Protein AF-A0A1H5Y4E8-F1 (afdb_monomer_lite)

Sequence (96 aa):
MQRGFEMFMEGLRQEMEPKLEELRGLAEEFGPSMRSFIEEMGPAFMDLVDEVQDWSRYEKPEILPNGDIIIRRKPDPQDEPEKEPENGEEVESTDL

Radius of gyration: 25.76 Å; chains: 1; bounding box: 60×62×52 Å

Structure (mmCIF, N/CA/C/O backbone):
data_AF-A0A1H5Y4E8-F1
#
_entry.id   AF-A0A1H5Y4E8-F1
#
loop_
_atom_site.group_PDB
_atom_site.id
_atom_site.type_symbol
_atom_site.label_atom_id
_atom_site.label_alt_id
_atom_site.label_comp_id
_atom_site.label_asym_id
_atom_site.label_entity_id
_atom_site.label_seq_id
_atom_site.pdbx_PDB_ins_code
_atom_site.Cartn_x
_atom_site.Cartn_y
_atom_site.Cartn_z
_atom_site.occupancy
_atom_site.B_iso_or_equiv
_atom_site.auth_seq_id
_atom_site.auth_comp_id
_atom_site.auth_asym_id
_atom_site.auth_atom_id
_atom_site.pdbx_PDB_model_num
ATOM 1 N N . MET A 1 1 ? 23.902 -3.505 -40.762 1.00 66.94 1 MET A N 1
ATOM 2 C CA . MET A 1 1 ? 22.642 -3.577 -39.994 1.00 66.94 1 MET A CA 1
ATOM 3 C C . MET A 1 1 ? 22.877 -3.611 -38.479 1.00 66.94 1 MET A C 1
ATOM 5 O O . MET A 1 1 ? 22.242 -2.812 -37.814 1.00 66.94 1 MET A O 1
ATOM 9 N N . GLN A 1 2 ? 23.809 -4.410 -37.923 1.00 73.50 2 GLN A N 1
ATOM 10 C CA . GLN A 1 2 ? 24.090 -4.444 -36.463 1.00 73.50 2 GLN A CA 1
ATOM 11 C C . GLN A 1 2 ? 24.374 -3.078 -35.805 1.00 73.50 2 GLN A C 1
ATOM 13 O O . GLN A 1 2 ? 23.782 -2.767 -34.779 1.00 73.50 2 GLN A O 1
ATOM 18 N N . ARG A 1 3 ? 25.209 -2.232 -36.423 1.00 79.56 3 ARG A N 1
ATOM 19 C CA . ARG A 1 3 ? 25.614 -0.937 -35.837 1.00 79.56 3 ARG A CA 1
ATOM 20 C C . ARG A 1 3 ? 24.452 0.032 -35.569 1.00 79.56 3 ARG A C 1
ATOM 22 O O . ARG A 1 3 ? 24.533 0.836 -34.654 1.00 79.56 3 ARG A O 1
ATOM 29 N N . GLY A 1 4 ? 23.372 -0.032 -36.352 1.00 82.06 4 GLY A N 1
ATOM 30 C CA . GLY A 1 4 ? 22.193 0.820 -36.134 1.00 82.06 4 GLY A CA 1
ATOM 31 C C . GLY A 1 4 ? 21.383 0.407 -34.903 1.00 82.06 4 GLY A C 1
ATOM 32 O O . GLY A 1 4 ? 20.865 1.258 -34.192 1.00 82.06 4 GLY A O 1
ATOM 33 N N . PHE A 1 5 ? 21.329 -0.897 -34.624 1.00 89.38 5 PHE A N 1
ATOM 34 C CA . PHE A 1 5 ? 20.698 -1.437 -33.422 1.00 89.38 5 PHE A CA 1
ATOM 35 C C . PHE A 1 5 ? 21.529 -1.146 -32.166 1.00 89.38 5 PHE A C 1
ATOM 37 O O . PHE A 1 5 ? 20.967 -0.821 -31.127 1.00 89.38 5 PHE A O 1
ATOM 44 N N . GLU A 1 6 ? 22.860 -1.199 -32.274 1.00 86.69 6 GLU A N 1
ATOM 45 C CA . GLU A 1 6 ? 23.775 -0.834 -31.183 1.00 86.69 6 GLU A CA 1
ATOM 46 C C . GLU A 1 6 ? 23.614 0.638 -30.778 1.00 86.69 6 GLU A C 1
ATOM 48 O O . GLU A 1 6 ? 23.406 0.913 -29.601 1.00 86.69 6 GLU A O 1
ATOM 53 N N . MET A 1 7 ? 23.593 1.565 -31.745 1.00 88.50 7 MET A N 1
ATOM 54 C CA . MET A 1 7 ? 23.376 2.994 -31.469 1.00 88.50 7 MET A CA 1
ATOM 55 C C . MET A 1 7 ? 21.979 3.285 -30.893 1.00 88.50 7 MET A C 1
ATOM 57 O O . MET A 1 7 ? 21.837 4.133 -30.018 1.00 88.50 7 MET A O 1
ATOM 61 N N . PHE A 1 8 ? 20.943 2.565 -31.342 1.00 89.69 8 PHE A N 1
ATOM 62 C CA . PHE A 1 8 ? 19.590 2.678 -30.786 1.00 89.69 8 PHE A CA 1
ATOM 63 C C . PHE A 1 8 ? 19.516 2.190 -29.331 1.00 89.69 8 PHE A C 1
ATOM 65 O O . PHE A 1 8 ? 18.949 2.866 -28.475 1.00 89.69 8 PHE A O 1
ATOM 72 N N . MET A 1 9 ? 20.123 1.037 -29.035 1.00 89.94 9 MET A N 1
ATOM 73 C CA . MET A 1 9 ? 20.189 0.494 -27.675 1.00 89.94 9 MET A CA 1
ATOM 74 C C . MET A 1 9 ? 21.017 1.376 -26.736 1.00 89.94 9 MET A C 1
ATOM 76 O O . MET A 1 9 ? 20.707 1.473 -25.551 1.00 89.94 9 MET A O 1
ATOM 80 N N . GLU A 1 10 ? 22.065 2.016 -27.249 1.00 87.94 10 GLU A N 1
ATOM 81 C CA . GLU A 1 10 ? 22.893 2.951 -26.488 1.00 87.94 10 GLU A CA 1
ATOM 82 C C . GLU A 1 10 ? 22.131 4.236 -26.141 1.00 87.94 10 GLU A C 1
ATOM 84 O O . GLU A 1 10 ? 22.153 4.648 -24.983 1.00 87.94 10 GLU A O 1
ATOM 89 N N . GLY A 1 11 ? 21.375 4.800 -27.091 1.00 87.31 11 GLY A N 1
ATOM 90 C CA . GLY A 1 11 ? 20.483 5.936 -26.831 1.00 87.31 11 GLY A CA 1
ATOM 91 C C . GLY A 1 11 ? 19.391 5.605 -25.808 1.00 87.31 11 GLY A C 1
ATOM 92 O O . GLY A 1 11 ? 19.215 6.335 -24.837 1.00 87.31 11 GLY A O 1
ATOM 93 N N . LEU A 1 12 ? 18.728 4.451 -25.954 1.00 89.81 12 LEU A N 1
ATOM 94 C CA . LEU A 1 12 ? 17.722 3.993 -24.989 1.00 89.81 12 LEU A CA 1
ATOM 95 C C . LEU A 1 12 ? 18.317 3.812 -23.584 1.00 89.81 12 LEU A C 1
ATOM 97 O O . LEU A 1 12 ? 17.685 4.168 -22.593 1.00 89.81 12 LEU A O 1
ATOM 101 N N . ARG A 1 13 ? 19.540 3.276 -23.484 1.00 87.38 13 ARG A N 1
ATOM 102 C CA . ARG A 1 13 ? 20.229 3.115 -22.199 1.00 87.38 13 ARG A CA 1
ATOM 103 C C . ARG A 1 13 ? 20.537 4.462 -21.555 1.00 87.38 13 ARG A C 1
ATOM 105 O O . ARG A 1 13 ? 20.272 4.599 -20.369 1.00 87.38 13 ARG A O 1
ATOM 112 N N . GLN A 1 14 ? 21.058 5.425 -22.312 1.00 87.94 14 GLN A N 1
ATOM 113 C CA . GLN A 1 14 ? 21.367 6.764 -21.797 1.00 87.94 14 GLN A CA 1
ATOM 114 C C . GLN A 1 14 ? 20.115 7.496 -21.300 1.00 87.94 14 GLN A C 1
ATOM 116 O O . GLN A 1 14 ? 20.170 8.191 -20.292 1.00 87.94 14 GLN A O 1
ATOM 121 N N . GLU A 1 15 ? 18.969 7.310 -21.960 1.00 85.81 15 GLU A N 1
ATOM 122 C CA . GLU A 1 15 ? 17.697 7.881 -21.498 1.00 85.81 15 GLU A CA 1
ATOM 123 C C . GLU A 1 15 ? 17.112 7.142 -20.285 1.00 85.81 15 GLU A C 1
ATOM 125 O O . GLU A 1 15 ? 16.463 7.749 -19.431 1.00 85.81 15 GLU A O 1
ATOM 130 N N . MET A 1 16 ? 17.324 5.826 -20.197 1.00 86.62 16 MET A N 1
ATOM 131 C CA . MET A 1 16 ? 16.838 5.007 -19.086 1.00 86.62 16 MET A CA 1
ATOM 132 C C . MET A 1 16 ? 17.693 5.123 -17.824 1.00 86.62 16 MET A C 1
ATOM 134 O O . MET A 1 16 ? 17.143 5.021 -16.735 1.00 86.62 16 MET A O 1
ATOM 138 N N . GLU A 1 17 ? 19.005 5.317 -17.944 1.00 86.81 17 GLU A N 1
ATOM 139 C CA . GLU A 1 17 ? 19.955 5.401 -16.827 1.00 86.81 17 GLU A CA 1
ATOM 140 C C . GLU A 1 17 ? 19.510 6.356 -15.699 1.00 86.81 17 GLU A C 1
ATOM 142 O O . GLU A 1 17 ? 19.385 5.878 -14.568 1.00 86.81 17 GLU A O 1
ATOM 147 N N . PRO A 1 18 ? 19.143 7.629 -15.958 1.00 86.19 18 PRO A N 1
ATOM 148 C CA . PRO A 1 18 ? 18.670 8.524 -14.898 1.00 86.19 18 PRO A CA 1
ATOM 149 C C . PRO A 1 18 ? 17.366 8.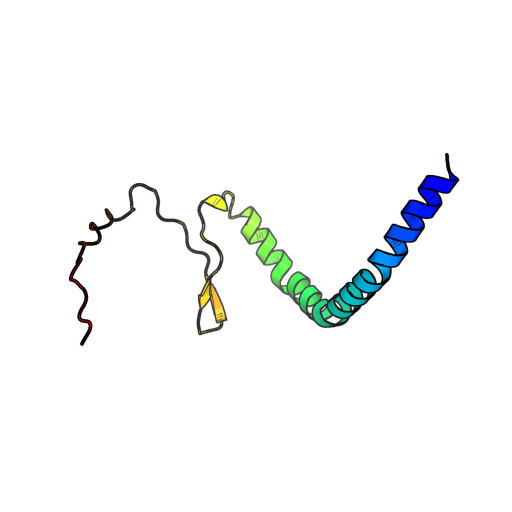035 -14.251 1.00 86.19 18 PRO A C 1
ATOM 151 O O . PRO A 1 18 ? 17.212 8.097 -13.034 1.00 86.19 18 PRO A O 1
ATOM 154 N N . LYS A 1 19 ? 16.442 7.464 -15.036 1.00 88.88 19 LYS A N 1
ATOM 155 C CA . LYS A 1 19 ? 15.187 6.908 -14.502 1.00 88.88 19 LYS A CA 1
ATOM 156 C C . LYS A 1 19 ? 15.417 5.659 -13.657 1.00 88.88 19 LYS A C 1
ATOM 158 O O . LYS A 1 19 ? 14.691 5.424 -12.697 1.00 88.88 19 LYS A O 1
ATOM 163 N N . LEU A 1 20 ? 16.402 4.838 -14.011 1.00 88.12 20 LEU A N 1
ATOM 164 C CA . LEU A 1 20 ? 16.784 3.665 -13.227 1.00 88.12 20 LEU A CA 1
ATOM 165 C C . LEU A 1 20 ? 17.397 4.074 -11.887 1.00 88.12 20 LEU A C 1
ATOM 167 O O . LEU A 1 20 ? 17.154 3.406 -10.885 1.00 88.12 20 LEU A O 1
ATOM 171 N N . GLU A 1 21 ? 18.153 5.169 -11.855 1.00 87.56 21 GLU A N 1
ATOM 172 C CA . GLU A 1 21 ? 18.712 5.720 -10.623 1.00 87.56 21 GLU A CA 1
ATOM 173 C C . GLU A 1 21 ? 17.621 6.306 -9.711 1.00 87.56 21 GLU A C 1
ATOM 175 O O . GLU A 1 21 ? 17.588 5.995 -8.520 1.00 87.56 21 GLU A O 1
ATOM 180 N N . GLU A 1 22 ? 16.651 7.034 -10.272 1.00 85.81 22 GLU A N 1
ATOM 181 C CA . GLU A 1 22 ? 15.455 7.493 -9.546 1.00 85.81 22 GLU A CA 1
ATOM 182 C C . GLU A 1 22 ? 14.635 6.323 -8.979 1.00 85.81 22 GLU A C 1
ATOM 184 O O . GLU A 1 22 ? 14.272 6.316 -7.800 1.00 85.81 22 GLU A O 1
ATOM 189 N N . LEU A 1 23 ? 14.382 5.292 -9.794 1.00 86.75 23 LEU A N 1
ATOM 190 C CA . LEU A 1 23 ? 13.682 4.081 -9.358 1.00 86.75 23 LEU A CA 1
ATOM 191 C C . LEU A 1 23 ? 14.442 3.348 -8.252 1.00 86.75 23 LEU A C 1
ATOM 193 O O . LEU A 1 23 ? 13.821 2.794 -7.346 1.00 86.75 23 LEU A O 1
ATOM 197 N N . ARG A 1 24 ? 15.777 3.343 -8.306 1.00 85.75 24 ARG A N 1
ATOM 198 C CA . ARG A 1 24 ? 16.612 2.758 -7.260 1.00 85.75 24 ARG A CA 1
ATOM 199 C C . ARG A 1 24 ? 16.502 3.541 -5.955 1.00 85.75 24 ARG A C 1
ATOM 201 O O . ARG A 1 24 ? 16.345 2.911 -4.916 1.00 85.75 24 ARG A O 1
ATOM 208 N N . GLY A 1 25 ? 16.518 4.872 -6.005 1.00 86.69 25 GLY A N 1
ATOM 209 C CA . GLY A 1 25 ? 16.293 5.713 -4.825 1.00 86.69 25 GLY A CA 1
ATOM 210 C C . GLY A 1 25 ? 14.933 5.441 -4.179 1.00 86.69 25 GLY A C 1
ATOM 211 O O . GLY A 1 25 ? 14.853 5.200 -2.976 1.00 86.69 25 GLY A O 1
ATOM 212 N N . LEU A 1 26 ? 13.878 5.349 -4.993 1.00 84.88 26 LEU A N 1
ATOM 213 C CA . LEU A 1 26 ? 12.540 4.990 -4.520 1.00 84.88 26 LEU A CA 1
ATOM 214 C C . LEU A 1 26 ? 12.504 3.574 -3.919 1.00 84.88 26 LEU A C 1
ATOM 216 O O . LEU A 1 26 ? 11.874 3.343 -2.891 1.00 84.88 26 LEU A O 1
ATOM 220 N N . ALA A 1 27 ? 13.196 2.614 -4.533 1.00 85.56 27 ALA A N 1
ATOM 221 C CA . ALA A 1 27 ? 13.293 1.255 -4.012 1.00 85.56 27 ALA A CA 1
ATOM 222 C C . ALA A 1 27 ? 14.100 1.176 -2.706 1.00 85.56 27 ALA A C 1
ATOM 224 O O . ALA A 1 27 ? 13.825 0.310 -1.883 1.00 85.56 27 ALA A O 1
ATOM 225 N N . GLU A 1 28 ? 15.080 2.047 -2.488 1.00 88.62 28 GLU A N 1
ATOM 226 C CA . GLU A 1 28 ? 15.822 2.121 -1.226 1.00 88.62 28 GLU A CA 1
ATOM 227 C C . GLU A 1 28 ? 14.976 2.768 -0.115 1.00 88.62 28 GLU A C 1
ATOM 229 O O . GLU A 1 28 ? 14.994 2.285 1.017 1.00 88.62 28 GLU A O 1
ATOM 234 N N . GLU A 1 29 ? 14.173 3.784 -0.443 1.00 86.12 29 GLU A N 1
ATOM 235 C CA . GLU A 1 29 ? 13.271 4.468 0.496 1.00 86.12 29 GLU A CA 1
ATOM 236 C C . GLU A 1 29 ? 12.052 3.611 0.880 1.00 86.12 29 GLU A C 1
ATOM 238 O O . GLU A 1 29 ? 11.760 3.415 2.061 1.00 86.12 29 GLU A O 1
ATOM 243 N N . PHE A 1 30 ? 11.351 3.055 -0.110 1.00 82.75 30 PHE A N 1
ATOM 244 C CA . PHE A 1 30 ? 10.111 2.300 0.097 1.00 82.75 30 PHE A CA 1
ATOM 245 C C . PHE A 1 30 ? 10.335 0.793 0.216 1.00 82.75 30 PHE A C 1
ATOM 247 O O . PHE A 1 30 ? 9.462 0.079 0.707 1.00 82.75 30 PHE A O 1
ATOM 254 N N . GLY A 1 31 ? 11.486 0.281 -0.223 1.00 83.62 31 GLY A N 1
ATOM 255 C CA . GLY A 1 31 ? 11.768 -1.152 -0.290 1.00 83.62 31 GLY A CA 1
ATOM 256 C C . GLY A 1 31 ? 11.632 -1.879 1.040 1.00 83.62 31 GLY A C 1
ATOM 257 O O . GLY A 1 31 ? 10.981 -2.921 1.043 1.00 83.62 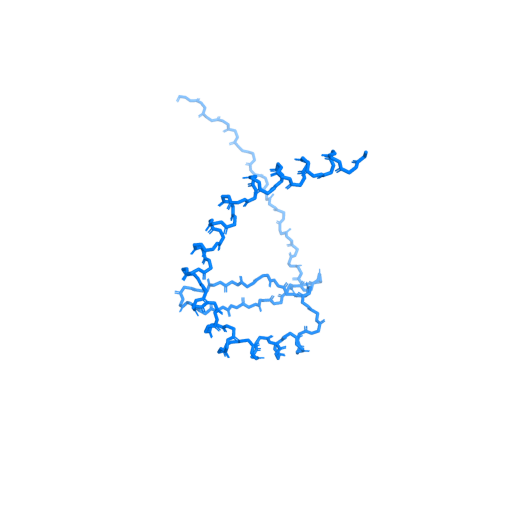31 GLY A O 1
ATOM 258 N N . PRO A 1 32 ? 12.203 -1.389 2.158 1.00 87.25 32 PRO A N 1
ATOM 259 C CA . PRO A 1 32 ? 12.060 -2.047 3.455 1.00 87.25 32 PRO A CA 1
ATOM 260 C C . PRO A 1 32 ? 10.596 -2.143 3.896 1.00 87.25 32 PRO A C 1
ATOM 262 O O . PRO A 1 32 ? 10.117 -3.239 4.173 1.00 87.25 32 PRO A O 1
ATOM 265 N N . SER A 1 33 ? 9.865 -1.026 3.865 1.00 85.12 33 SER A N 1
ATOM 266 C CA . SER A 1 33 ? 8.457 -0.958 4.275 1.00 85.12 33 SER A CA 1
ATOM 267 C C . SER A 1 33 ? 7.548 -1.802 3.381 1.00 85.12 33 SER A C 1
ATOM 269 O O . SER A 1 33 ? 6.679 -2.512 3.876 1.00 85.12 33 SER A O 1
ATOM 271 N N . MET A 1 34 ? 7.776 -1.780 2.064 1.00 81.25 34 MET A N 1
ATOM 272 C CA . MET A 1 34 ? 7.042 -2.607 1.105 1.00 81.25 34 MET A CA 1
ATOM 273 C C . MET A 1 34 ? 7.298 -4.099 1.344 1.00 81.25 34 MET A C 1
ATOM 275 O O . MET A 1 34 ? 6.379 -4.906 1.249 1.00 81.25 34 MET A O 1
ATOM 279 N N . ARG A 1 35 ? 8.539 -4.473 1.679 1.00 84.06 35 ARG A N 1
ATOM 280 C CA . ARG A 1 35 ? 8.907 -5.862 1.979 1.00 84.06 35 ARG A CA 1
ATOM 281 C C . ARG A 1 35 ? 8.215 -6.350 3.245 1.00 84.06 35 ARG A C 1
ATOM 283 O O . ARG A 1 35 ? 7.569 -7.387 3.190 1.00 84.06 35 ARG A O 1
ATOM 290 N N . SER A 1 36 ? 8.268 -5.572 4.326 1.00 85.25 36 SER A N 1
ATOM 291 C CA . SER A 1 36 ? 7.566 -5.903 5.572 1.00 85.25 36 SER A CA 1
ATOM 292 C C . SER A 1 36 ? 6.052 -5.974 5.373 1.00 85.25 36 SER A C 1
ATOM 2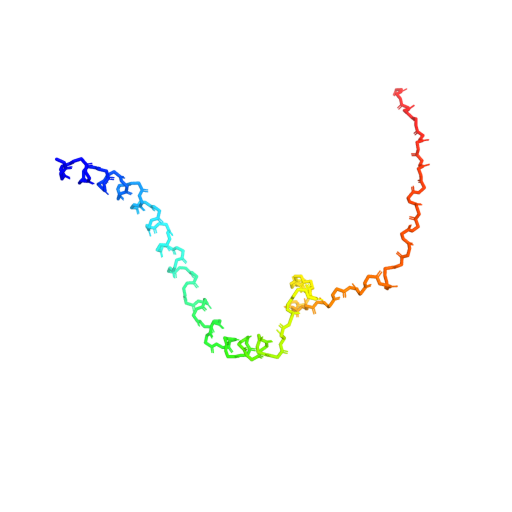94 O O . SER A 1 36 ? 5.422 -6.905 5.855 1.00 85.25 36 SER A O 1
ATOM 296 N N . PHE A 1 37 ? 5.467 -5.064 4.587 1.00 85.69 37 PHE A N 1
ATOM 297 C CA . PHE A 1 37 ? 4.049 -5.136 4.232 1.00 85.69 37 PHE A CA 1
ATOM 298 C C . PHE A 1 37 ? 3.703 -6.433 3.484 1.00 85.69 37 PHE A C 1
ATOM 300 O O . PHE A 1 37 ? 2.735 -7.099 3.835 1.00 85.69 37 PHE A O 1
ATOM 307 N N . ILE A 1 38 ? 4.495 -6.828 2.482 1.00 86.31 38 ILE A N 1
ATOM 308 C CA . ILE A 1 38 ? 4.277 -8.084 1.745 1.00 86.31 38 ILE A CA 1
ATOM 309 C C . ILE A 1 38 ? 4.470 -9.304 2.658 1.00 86.31 38 ILE A C 1
ATOM 311 O O . ILE A 1 38 ? 3.729 -10.273 2.538 1.00 86.31 38 ILE A O 1
ATOM 315 N N . GLU A 1 39 ? 5.435 -9.278 3.573 1.00 88.56 39 GLU A N 1
ATOM 316 C CA . GLU A 1 39 ? 5.683 -10.384 4.504 1.00 88.56 39 GLU A CA 1
ATOM 317 C C . GLU A 1 39 ? 4.561 -10.538 5.543 1.00 88.56 39 GLU A C 1
ATOM 319 O O . GLU A 1 39 ? 4.142 -11.660 5.825 1.00 88.56 39 GLU A O 1
ATOM 324 N N . GLU A 1 40 ? 4.049 -9.432 6.087 1.00 86.50 40 GLU A N 1
ATOM 325 C CA . GLU A 1 40 ? 3.032 -9.447 7.145 1.00 86.50 40 GLU A CA 1
ATOM 326 C C . GLU A 1 40 ? 1.601 -9.549 6.603 1.00 86.50 40 GLU A C 1
ATOM 328 O O . GLU A 1 40 ? 0.778 -10.285 7.147 1.00 86.50 40 GLU A O 1
ATOM 333 N N . MET A 1 41 ? 1.289 -8.821 5.528 1.00 82.88 41 MET A N 1
ATOM 334 C CA . MET A 1 41 ? -0.063 -8.728 4.965 1.00 82.88 41 MET A CA 1
ATOM 335 C C . MET A 1 41 ? -0.240 -9.552 3.686 1.00 82.88 41 MET A C 1
ATOM 337 O O . MET A 1 41 ? -1.375 -9.826 3.302 1.00 82.88 41 MET A O 1
ATOM 341 N N . GLY A 1 42 ? 0.842 -9.965 3.018 1.00 85.19 42 GLY A N 1
ATOM 342 C CA . GLY A 1 42 ? 0.774 -10.694 1.747 1.00 85.19 42 GLY A CA 1
ATOM 343 C C . GLY A 1 42 ? -0.002 -12.011 1.814 1.00 85.19 42 GLY A C 1
ATOM 344 O O . GLY A 1 42 ? -0.869 -12.205 0.964 1.00 85.19 42 GLY A O 1
ATOM 345 N N . PRO A 1 43 ? 0.230 -12.895 2.807 1.00 90.06 43 PRO A N 1
ATOM 346 C CA . PRO A 1 43 ? -0.542 -14.132 2.937 1.00 90.06 43 PRO A CA 1
ATOM 347 C C . PRO A 1 43 ? -2.044 -13.871 3.104 1.00 90.06 43 PRO A C 1
ATOM 349 O O . PRO A 1 43 ? -2.845 -14.411 2.353 1.00 90.06 43 PRO A O 1
ATOM 352 N N . ALA A 1 44 ? -2.419 -12.955 4.003 1.00 85.94 44 ALA A N 1
ATOM 353 C CA . ALA A 1 44 ? -3.820 -12.603 4.237 1.00 85.94 44 ALA A CA 1
ATOM 354 C C . ALA A 1 44 ? -4.478 -11.939 3.014 1.00 85.94 44 ALA A C 1
ATOM 356 O O . ALA A 1 44 ? -5.662 -12.139 2.756 1.00 85.94 44 ALA A O 1
ATOM 357 N N . PHE A 1 45 ? -3.718 -11.154 2.243 1.00 83.88 45 PHE A N 1
ATOM 358 C CA . PHE A 1 45 ? -4.211 -10.566 1.000 1.00 83.88 45 PHE A CA 1
ATOM 359 C C . PHE A 1 45 ? -4.445 -11.626 -0.082 1.00 83.88 45 PHE A C 1
ATOM 361 O O . PHE A 1 45 ? -5.442 -11.552 -0.793 1.00 83.88 45 PHE A O 1
ATOM 368 N N . MET A 1 46 ? -3.562 -12.621 -0.195 1.00 85.69 46 MET A N 1
ATOM 369 C CA . MET A 1 46 ? -3.755 -13.749 -1.113 1.00 85.69 46 MET A CA 1
ATOM 370 C C . MET A 1 46 ? -4.985 -14.573 -0.730 1.00 85.69 46 MET A C 1
ATOM 372 O O . MET A 1 46 ? -5.807 -14.855 -1.598 1.00 85.69 46 MET A O 1
ATOM 376 N N . ASP A 1 47 ? -5.163 -14.864 0.559 1.00 86.31 47 ASP A N 1
ATOM 377 C CA . ASP A 1 47 ? -6.353 -15.562 1.056 1.00 86.31 47 ASP A CA 1
ATOM 378 C C . ASP A 1 47 ? -7.637 -14.777 0.722 1.00 86.31 47 ASP A C 1
ATOM 380 O O . ASP A 1 47 ? -8.616 -15.348 0.243 1.00 86.31 47 ASP A O 1
ATOM 384 N N . LEU A 1 48 ? -7.620 -13.446 0.876 1.00 83.31 48 LEU A N 1
ATOM 385 C CA . LEU A 1 48 ? -8.737 -12.578 0.487 1.00 83.31 48 LEU A CA 1
ATOM 386 C C . LEU A 1 48 ? -9.019 -12.623 -1.028 1.00 83.31 48 LEU A C 1
ATOM 388 O O . LEU A 1 48 ? -10.180 -12.608 -1.433 1.00 83.31 48 LEU A O 1
ATOM 392 N N . VAL A 1 49 ? -7.982 -12.668 -1.872 1.00 82.81 49 VAL A N 1
ATOM 393 C CA . VAL A 1 49 ? -8.114 -12.814 -3.338 1.00 82.81 49 VAL A CA 1
ATOM 394 C C . VAL A 1 49 ? -8.723 -14.147 -3.732 1.00 82.81 49 VAL A C 1
ATOM 396 O O . VAL A 1 49 ? -9.549 -14.166 -4.645 1.00 82.81 49 VAL A O 1
ATOM 399 N N . ASP A 1 50 ? -8.387 -15.218 -3.027 1.00 85.44 50 ASP A N 1
ATOM 400 C CA . ASP A 1 50 ? -8.979 -16.530 -3.264 1.00 85.44 50 ASP A CA 1
ATOM 401 C C . ASP A 1 50 ? -10.440 -16.604 -2.780 1.00 85.44 50 ASP A C 1
ATOM 403 O O . ASP A 1 50 ? -11.288 -17.196 -3.454 1.00 85.44 50 ASP A O 1
ATOM 407 N N . GLU A 1 51 ? -10.775 -15.975 -1.648 1.00 84.56 51 GLU A N 1
ATOM 408 C CA . GLU A 1 51 ? -12.157 -15.915 -1.151 1.00 84.56 51 GLU A CA 1
ATOM 409 C C . GLU A 1 51 ? -13.063 -15.046 -2.041 1.00 84.56 51 GLU A C 1
ATOM 411 O O . GLU A 1 51 ? -14.225 -15.390 -2.301 1.00 84.56 51 GLU A O 1
ATOM 416 N N . VAL A 1 52 ? -12.540 -13.925 -2.544 1.00 81.94 52 VAL A N 1
ATOM 417 C CA . VAL A 1 52 ? -13.278 -12.978 -3.387 1.00 81.94 52 VAL A CA 1
ATOM 418 C C . VAL A 1 52 ? -13.104 -13.344 -4.862 1.00 81.94 52 VAL A C 1
ATOM 420 O O . VAL A 1 52 ? -12.288 -12.787 -5.590 1.00 81.94 52 VAL A O 1
ATOM 423 N N . GLN A 1 53 ? -13.947 -14.261 -5.338 1.00 76.06 53 GLN A N 1
ATOM 424 C CA . GLN A 1 53 ? -13.907 -14.746 -6.727 1.00 76.06 53 GLN A CA 1
ATOM 425 C C . GLN A 1 53 ? -14.278 -13.687 -7.783 1.00 76.06 53 GLN A C 1
ATOM 427 O O . GLN A 1 53 ? -13.906 -13.826 -8.947 1.00 76.06 53 GLN A O 1
ATOM 432 N N . ASP A 1 54 ? -15.023 -12.640 -7.404 1.00 87.38 54 ASP A N 1
ATOM 433 C CA . ASP A 1 54 ? -15.457 -11.580 -8.320 1.00 87.38 54 ASP A CA 1
ATOM 434 C C . ASP A 1 54 ? -15.257 -10.181 -7.722 1.00 87.38 54 ASP A C 1
ATOM 436 O O . ASP A 1 54 ? -16.151 -9.574 -7.125 1.00 87.38 54 ASP A O 1
ATOM 440 N N . TRP A 1 55 ? -14.057 -9.652 -7.944 1.00 85.44 55 TRP A N 1
ATOM 441 C CA . TRP A 1 55 ? -13.645 -8.306 -7.551 1.00 85.44 55 TRP A CA 1
ATOM 442 C C . TRP A 1 55 ? -14.439 -7.195 -8.247 1.00 85.44 55 TRP A C 1
ATOM 444 O O . TRP A 1 55 ? -14.540 -6.086 -7.722 1.00 85.44 55 TRP A O 1
ATOM 454 N N . SER A 1 56 ? -15.050 -7.469 -9.406 1.00 87.75 56 SER A N 1
ATOM 455 C CA . SER A 1 56 ? -15.805 -6.459 -10.156 1.00 87.75 56 SER A CA 1
ATOM 456 C C . SER A 1 56 ? -17.058 -5.988 -9.410 1.00 87.75 56 SER A C 1
ATOM 458 O O . SER A 1 56 ? -17.519 -4.863 -9.631 1.00 87.75 56 SER A O 1
ATOM 460 N N . ARG A 1 57 ? -17.560 -6.813 -8.480 1.00 89.81 57 ARG A N 1
ATOM 461 C CA . ARG A 1 57 ? -18.712 -6.531 -7.613 1.00 89.81 57 ARG A CA 1
ATOM 462 C C . ARG A 1 57 ? -18.396 -5.588 -6.462 1.00 89.81 57 ARG A C 1
ATOM 464 O O . ARG A 1 57 ? -19.311 -5.240 -5.725 1.00 89.81 57 ARG A O 1
ATOM 471 N N . TYR A 1 58 ? -17.144 -5.186 -6.282 1.00 90.56 58 TYR A N 1
ATOM 472 C CA . TYR A 1 58 ? -16.719 -4.341 -5.175 1.00 90.56 58 TYR A CA 1
ATOM 473 C C . TYR A 1 58 ? -16.187 -2.996 -5.676 1.00 90.56 58 TYR A C 1
ATOM 475 O O . TYR A 1 58 ? -15.694 -2.866 -6.799 1.00 90.56 58 TYR A O 1
ATOM 483 N N . GLU A 1 59 ? -16.357 -1.973 -4.849 1.00 91.50 59 GLU A N 1
ATOM 484 C CA . GLU A 1 59 ? -15.768 -0.649 -5.013 1.00 91.50 59 GLU A CA 1
ATOM 485 C C . GLU A 1 59 ? -14.279 -0.669 -4.659 1.00 91.50 59 GLU A C 1
ATOM 487 O O . GLU A 1 59 ? -13.773 -1.595 -4.021 1.00 91.50 59 GLU A O 1
ATOM 492 N N . LYS A 1 60 ? -13.563 0.386 -5.054 1.00 92.00 60 LYS A N 1
ATOM 493 C CA . LYS A 1 60 ? -12.175 0.578 -4.620 1.00 92.00 60 LYS A CA 1
ATOM 494 C C . LYS A 1 60 ? -12.092 0.726 -3.086 1.00 92.00 60 LYS A C 1
ATOM 496 O O . LYS A 1 60 ? -13.034 1.250 -2.488 1.00 92.00 60 LYS A O 1
ATOM 501 N N . PRO A 1 61 ? -10.973 0.329 -2.454 1.00 90.69 61 PRO A N 1
ATOM 502 C CA . PRO A 1 61 ? -10.786 0.509 -1.018 1.00 90.69 61 PRO A CA 1
ATOM 503 C C . PRO A 1 61 ? -10.917 1.979 -0.585 1.00 90.69 61 PRO A C 1
ATOM 505 O O . PRO A 1 61 ? -10.393 2.878 -1.247 1.00 90.69 61 PRO A O 1
ATOM 508 N N . GLU A 1 62 ? -11.590 2.211 0.541 1.00 93.25 62 GLU A N 1
ATOM 509 C CA . GLU A 1 62 ? -11.748 3.516 1.192 1.00 93.25 62 GLU A CA 1
ATOM 510 C C . GLU A 1 62 ? -10.998 3.510 2.531 1.00 93.25 62 GLU A C 1
ATOM 512 O O . GLU A 1 62 ? -11.145 2.572 3.316 1.00 93.25 62 GLU A O 1
ATOM 517 N N . ILE A 1 63 ? -10.196 4.549 2.785 1.00 93.62 63 ILE A N 1
ATOM 518 C CA . ILE A 1 63 ? -9.460 4.727 4.044 1.00 93.62 63 ILE A CA 1
ATOM 519 C C . ILE A 1 63 ? -10.304 5.602 4.971 1.00 93.62 63 ILE A C 1
ATOM 521 O O . ILE A 1 63 ? -10.592 6.757 4.651 1.00 93.62 63 ILE A O 1
ATOM 525 N N . LEU A 1 64 ? -10.690 5.058 6.120 1.00 94.12 64 LEU A N 1
ATOM 526 C CA . LEU A 1 64 ? -11.466 5.763 7.132 1.00 94.12 64 LEU A CA 1
ATOM 527 C C . LEU A 1 64 ? -10.578 6.682 7.994 1.00 94.12 64 LEU A C 1
ATOM 529 O O . LEU A 1 64 ? -9.362 6.491 8.063 1.00 94.12 64 LEU A O 1
ATOM 533 N N . PRO A 1 65 ? -11.159 7.660 8.721 1.00 94.94 65 PRO A N 1
ATOM 534 C CA . PRO A 1 65 ? -10.389 8.579 9.567 1.00 94.94 65 PRO A CA 1
ATOM 535 C C . PRO A 1 65 ? -9.572 7.902 10.678 1.00 94.94 65 PRO A C 1
ATOM 537 O O . PRO A 1 65 ? -8.616 8.488 11.178 1.00 94.94 65 PRO A O 1
ATOM 540 N N . ASN A 1 66 ? -9.949 6.686 11.081 1.00 95.25 66 ASN A N 1
ATOM 541 C CA . ASN A 1 66 ? -9.226 5.878 12.063 1.00 95.25 66 ASN A CA 1
ATOM 542 C C . ASN A 1 66 ? -8.098 5.026 11.451 1.00 95.25 66 ASN A C 1
ATOM 544 O O . ASN A 1 66 ? -7.378 4.372 12.199 1.00 95.25 66 ASN A O 1
ATOM 548 N N . GLY A 1 67 ? -7.933 5.044 10.126 1.00 85.56 67 GLY A N 1
ATOM 549 C CA . GLY A 1 67 ? -6.931 4.258 9.406 1.00 85.56 67 GLY A CA 1
ATOM 550 C C . GLY A 1 67 ? -7.408 2.879 8.951 1.00 85.56 67 GLY A C 1
ATOM 551 O O . GLY A 1 67 ? -6.655 2.188 8.269 1.00 85.56 67 GLY A O 1
ATOM 552 N N . ASP A 1 68 ? -8.645 2.488 9.268 1.00 92.88 68 ASP A N 1
ATOM 553 C CA . ASP A 1 68 ? -9.215 1.241 8.761 1.00 92.88 68 ASP A CA 1
ATOM 554 C C . ASP A 1 68 ? -9.484 1.346 7.258 1.00 92.88 68 ASP A C 1
ATOM 556 O O . ASP A 1 68 ? -9.873 2.399 6.744 1.00 92.88 68 ASP A O 1
ATOM 560 N N . ILE A 1 69 ? -9.319 0.226 6.559 1.00 89.50 69 ILE A N 1
ATOM 561 C CA . ILE A 1 69 ? -9.617 0.116 5.134 1.00 89.50 69 ILE A CA 1
ATOM 562 C C . ILE A 1 69 ? -10.897 -0.696 4.971 1.00 89.50 69 ILE A C 1
ATOM 564 O O . ILE A 1 69 ? -11.000 -1.810 5.484 1.00 89.50 69 ILE A O 1
ATOM 568 N N . ILE A 1 70 ? -11.860 -0.158 4.224 1.00 93.00 70 ILE A N 1
ATOM 569 C CA . ILE A 1 70 ? -13.097 -0.865 3.886 1.00 93.00 70 ILE A CA 1
ATOM 570 C C . ILE A 1 70 ? -13.220 -1.053 2.374 1.00 93.00 70 ILE A C 1
ATOM 572 O O . ILE A 1 70 ? -12.913 -0.155 1.593 1.00 93.00 70 ILE A O 1
ATOM 576 N N . ILE A 1 71 ? -13.704 -2.224 1.958 1.00 91.69 71 ILE A N 1
ATOM 577 C CA . ILE A 1 71 ? -14.030 -2.536 0.562 1.00 91.69 71 ILE A CA 1
ATOM 578 C C . ILE A 1 71 ? -15.530 -2.813 0.501 1.00 91.69 71 ILE A C 1
ATOM 580 O O . ILE A 1 71 ? -16.014 -3.826 1.008 1.00 91.69 71 ILE A O 1
ATOM 584 N N . ARG A 1 72 ? -16.291 -1.879 -0.074 1.00 92.81 72 ARG A N 1
ATOM 585 C CA . ARG A 1 72 ? -17.756 -1.977 -0.140 1.00 92.81 72 ARG A CA 1
ATOM 586 C C . ARG A 1 72 ? -18.173 -2.764 -1.375 1.00 92.81 72 ARG A C 1
ATOM 588 O O . ARG A 1 72 ? -17.585 -2.609 -2.439 1.00 92.81 72 ARG A O 1
ATOM 595 N N . ARG A 1 73 ? -19.213 -3.585 -1.257 1.00 91.75 73 ARG A N 1
ATOM 596 C CA . ARG A 1 73 ? -19.860 -4.192 -2.425 1.00 91.75 73 ARG A CA 1
ATOM 597 C C . ARG A 1 73 ? -20.650 -3.113 -3.172 1.00 91.75 73 ARG A C 1
ATOM 599 O O . ARG A 1 73 ? -21.323 -2.304 -2.536 1.00 91.75 73 ARG A O 1
ATOM 606 N N . LYS A 1 74 ? -20.566 -3.115 -4.500 1.00 90.31 74 LYS A N 1
ATOM 607 C CA . LYS A 1 74 ? -21.375 -2.262 -5.371 1.00 90.31 74 LYS A CA 1
ATOM 608 C C . LYS A 1 74 ? -22.859 -2.577 -5.170 1.00 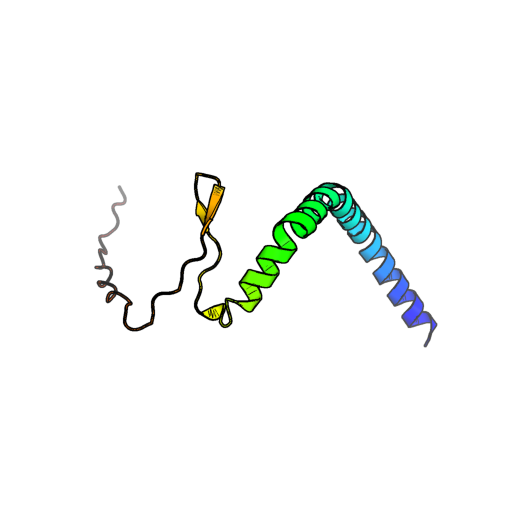90.31 74 LYS A C 1
ATOM 610 O O . LYS A 1 74 ? -23.191 -3.755 -4.999 1.00 90.31 74 LYS A O 1
ATOM 615 N N . PRO A 1 75 ? -23.741 -1.566 -5.196 1.00 85.19 75 PRO A N 1
ATOM 616 C CA . PRO A 1 75 ? -25.176 -1.816 -5.208 1.00 85.19 75 PRO A CA 1
ATOM 617 C C . PRO A 1 75 ? -25.523 -2.671 -6.432 1.00 85.19 75 PRO A C 1
ATOM 619 O O . PRO A 1 75 ? -24.970 -2.461 -7.516 1.00 85.19 75 PRO A O 1
ATOM 622 N N . ASP A 1 76 ? -26.392 -3.670 -6.261 1.00 80.00 76 ASP A N 1
ATOM 623 C CA . ASP A 1 76 ? -26.923 -4.381 -7.419 1.00 80.00 76 ASP A CA 1
ATOM 624 C C . ASP A 1 76 ? -27.796 -3.389 -8.223 1.00 80.00 76 ASP A C 1
ATOM 626 O O . ASP A 1 76 ? -28.421 -2.508 -7.633 1.00 80.00 76 ASP A O 1
ATOM 630 N N . PRO A 1 77 ? -27.873 -3.494 -9.562 1.00 69.19 77 PRO A N 1
ATOM 631 C CA . PRO A 1 77 ? -28.560 -2.503 -10.403 1.00 69.19 77 PRO A CA 1
ATOM 632 C C . PRO A 1 77 ? -30.047 -2.303 -10.073 1.00 69.19 77 PRO A C 1
ATOM 634 O O . PRO A 1 77 ? -30.658 -1.338 -10.514 1.00 69.19 77 PRO A O 1
ATOM 637 N N . GLN A 1 78 ? -30.645 -3.246 -9.342 1.00 65.12 78 GLN A N 1
ATOM 638 C CA . GLN A 1 78 ? -32.034 -3.190 -8.883 1.00 65.12 78 GLN A CA 1
ATOM 639 C C . GLN A 1 78 ? -32.208 -2.420 -7.567 1.00 65.12 78 GLN A C 1
ATOM 641 O O . GLN A 1 78 ? -33.328 -2.035 -7.247 1.00 65.12 78 GLN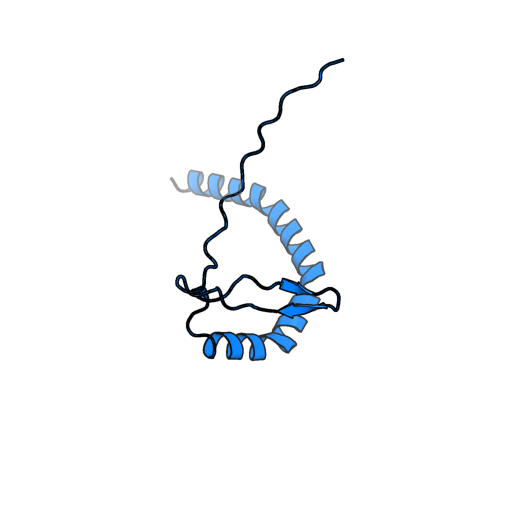 A O 1
ATOM 646 N N . ASP A 1 79 ? -31.119 -2.199 -6.830 1.00 63.00 79 ASP A N 1
ATOM 647 C CA . ASP A 1 79 ? -31.083 -1.474 -5.559 1.00 63.00 79 ASP A CA 1
ATOM 648 C C . ASP A 1 79 ? -30.630 -0.018 -5.740 1.00 63.00 79 ASP A C 1
ATOM 650 O O . ASP A 1 79 ? -30.456 0.691 -4.748 1.00 63.00 79 ASP A O 1
ATOM 654 N N . GLU A 1 80 ? -30.416 0.446 -6.980 1.00 60.59 80 GLU A N 1
ATOM 655 C CA . GLU A 1 80 ? -30.209 1.871 -7.227 1.00 60.59 80 GLU A CA 1
ATOM 656 C C . GLU A 1 80 ? -31.484 2.610 -6.797 1.00 60.59 80 GLU A C 1
ATOM 658 O O . GLU A 1 80 ? -32.534 2.412 -7.418 1.00 60.59 80 GLU A O 1
ATOM 663 N N . PRO A 1 81 ? -31.443 3.448 -5.738 1.00 61.59 81 PRO A N 1
ATOM 664 C CA . PRO A 1 81 ? -32.552 4.345 -5.489 1.00 61.59 81 PRO A CA 1
ATOM 665 C C . PRO A 1 81 ? -32.690 5.200 -6.744 1.00 61.59 81 PRO A C 1
ATOM 667 O O . PRO A 1 81 ? -31.707 5.786 -7.208 1.00 61.59 81 PRO A O 1
ATOM 670 N N . GLU A 1 82 ? -33.892 5.194 -7.318 1.00 56.81 82 GLU A N 1
ATOM 671 C CA . GLU A 1 82 ? -34.262 6.014 -8.462 1.00 56.81 82 GLU A CA 1
ATOM 672 C C . GLU A 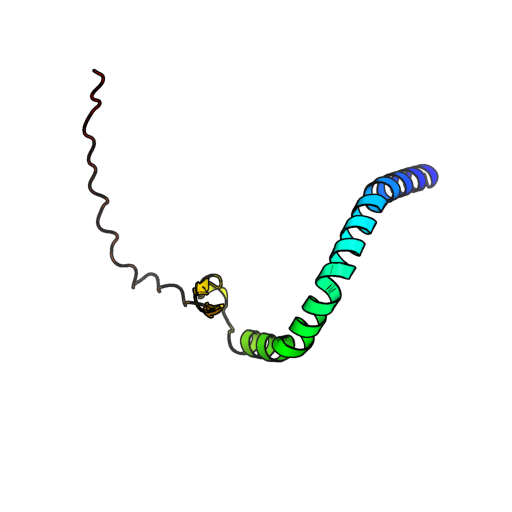1 82 ? -33.757 7.424 -8.172 1.00 56.81 82 GLU A C 1
ATOM 674 O O . GLU A 1 82 ? -34.200 8.052 -7.209 1.00 56.81 82 GLU A O 1
ATOM 679 N N . LYS A 1 83 ? -32.716 7.854 -8.900 1.00 55.75 83 LYS A N 1
ATOM 680 C CA . LYS A 1 83 ? -32.116 9.166 -8.683 1.00 55.75 83 LYS A CA 1
ATOM 681 C C . LYS A 1 83 ? -33.243 10.168 -8.845 1.00 55.75 83 LYS A C 1
ATOM 683 O O . LYS A 1 83 ? -33.737 10.346 -9.958 1.00 55.75 83 LYS A O 1
ATOM 688 N N . GLU A 1 84 ? -33.671 10.766 -7.735 1.00 50.00 84 GLU A N 1
ATOM 689 C CA . GLU A 1 84 ? -34.619 11.867 -7.765 1.00 50.00 84 GLU A CA 1
ATOM 690 C C . GLU A 1 84 ? -34.058 12.881 -8.767 1.00 50.00 84 GLU A C 1
ATOM 692 O O . GLU A 1 84 ? -32.865 13.203 -8.685 1.00 50.00 84 GLU A O 1
ATOM 697 N N . PRO A 1 85 ? -34.839 13.296 -9.781 1.00 46.88 85 PRO A N 1
ATOM 698 C CA . PRO A 1 85 ? -34.332 14.210 -10.783 1.00 46.88 85 PRO A CA 1
ATOM 699 C C . PRO A 1 85 ? -33.839 15.456 -10.056 1.00 46.88 85 PRO A C 1
ATOM 701 O O . PRO A 1 85 ? -34.593 16.080 -9.310 1.00 46.88 85 PRO A O 1
ATOM 704 N N . GLU A 1 86 ? -32.558 15.770 -10.253 1.00 54.78 86 GLU A N 1
ATOM 705 C CA . GLU A 1 86 ? -31.941 17.024 -9.845 1.00 54.78 86 GLU A CA 1
ATOM 706 C C . GLU A 1 86 ? -32.812 18.145 -10.420 1.00 54.78 86 GLU A C 1
ATOM 708 O O . GLU A 1 86 ? -32.824 18.394 -11.627 1.00 54.78 86 GLU A O 1
ATOM 713 N N . ASN A 1 87 ? -33.666 18.708 -9.565 1.00 42.47 87 ASN A N 1
ATOM 714 C CA . ASN A 1 87 ? -34.607 19.743 -9.942 1.00 42.47 87 ASN A CA 1
ATOM 715 C C . ASN A 1 87 ? -33.786 20.950 -10.390 1.00 42.47 87 ASN A C 1
ATOM 717 O O . ASN A 1 87 ? -33.040 21.523 -9.597 1.00 42.47 87 ASN A O 1
ATOM 721 N N . GLY A 1 88 ? -33.893 21.284 -11.673 1.00 51.38 88 GLY A N 1
ATOM 722 C CA . GLY A 1 88 ? -33.250 22.453 -12.237 1.00 51.38 88 GLY A CA 1
ATOM 723 C C . GLY A 1 88 ? -33.778 23.716 -11.570 1.00 51.38 88 GLY A C 1
ATOM 724 O O . GLY A 1 88 ? -34.947 24.061 -11.722 1.00 51.38 88 GLY A O 1
ATOM 725 N N . GLU A 1 89 ? -32.894 24.436 -10.890 1.00 44.78 89 GLU A N 1
ATOM 726 C CA . GLU A 1 89 ? -33.041 25.872 -10.689 1.00 44.78 89 GLU A CA 1
ATOM 727 C C . GLU A 1 89 ? -32.013 26.584 -11.571 1.00 44.78 89 GLU A C 1
ATOM 729 O O . GLU A 1 89 ? -30.894 26.897 -11.172 1.00 44.78 89 GLU A O 1
ATOM 734 N N . GLU A 1 90 ? -32.428 26.850 -12.810 1.00 47.97 90 GLU A N 1
ATOM 735 C CA . GLU A 1 90 ? -32.046 28.089 -13.472 1.00 47.97 90 GLU A CA 1
ATOM 736 C C . GLU A 1 90 ? -32.717 29.242 -12.713 1.00 47.97 90 GLU A C 1
ATOM 738 O O . GLU A 1 90 ? -33.928 29.419 -12.816 1.00 47.97 90 GLU A O 1
ATOM 743 N N . VAL A 1 91 ? -31.946 30.054 -11.991 1.00 46.25 91 VAL A N 1
ATOM 744 C CA . VAL A 1 91 ? -32.297 31.463 -11.751 1.00 46.25 91 VAL A CA 1
ATOM 745 C C . VAL A 1 91 ? -31.047 32.332 -11.877 1.00 46.25 91 VAL A C 1
ATOM 747 O O . VAL A 1 91 ? -30.276 32.527 -10.946 1.00 46.25 91 VAL A O 1
ATOM 750 N N . GLU A 1 92 ? -30.841 32.749 -13.123 1.00 45.78 92 GLU A N 1
ATOM 751 C CA . GLU A 1 92 ? -30.639 34.131 -13.567 1.00 45.78 92 GLU A CA 1
ATOM 752 C C . GLU A 1 92 ? -29.664 35.043 -12.792 1.00 45.78 92 GLU A C 1
ATOM 754 O O . GLU A 1 92 ? -29.815 35.358 -11.614 1.00 45.78 92 GLU A O 1
ATOM 759 N N . SER A 1 93 ? -28.686 35.534 -13.556 1.00 47.25 93 SER A N 1
ATOM 760 C CA . SER A 1 93 ? -27.731 36.596 -13.257 1.00 47.25 93 SER A CA 1
ATOM 761 C C . SER A 1 93 ? -28.290 37.763 -12.440 1.00 47.25 93 SER A C 1
ATOM 763 O O . SER A 1 93 ? -29.256 38.410 -12.834 1.00 47.25 93 SER A O 1
ATOM 765 N N . THR A 1 94 ? -27.551 38.166 -11.409 1.00 40.00 94 THR A N 1
ATOM 766 C CA . THR A 1 94 ? -27.545 39.560 -10.952 1.00 40.00 94 THR A CA 1
ATOM 767 C C . THR A 1 94 ? -26.137 40.123 -11.095 1.00 40.00 94 THR A C 1
ATOM 769 O O . THR A 1 94 ? -25.298 39.957 -10.211 1.00 40.00 94 THR A O 1
ATOM 772 N N . ASP A 1 95 ? -25.898 40.765 -12.237 1.00 47.16 95 ASP A N 1
ATOM 773 C CA . ASP A 1 95 ? -24.902 41.824 -12.397 1.00 47.16 95 ASP A CA 1
ATOM 774 C C . ASP A 1 95 ? -25.482 43.099 -11.766 1.00 47.16 95 ASP A C 1
ATOM 776 O O . ASP A 1 95 ? -26.578 43.525 -12.147 1.00 47.16 95 ASP A O 1
ATOM 780 N N . LEU A 1 96 ? -24.767 43.691 -10.807 1.00 49.25 96 LEU A N 1
ATOM 781 C CA . LEU A 1 96 ? -24.922 45.083 -10.366 1.00 49.25 96 LEU A CA 1
ATOM 782 C C . LEU A 1 96 ? -23.617 45.581 -9.740 1.00 49.25 96 LEU A C 1
ATOM 784 O O . LEU A 1 96 ? -23.116 44.911 -8.809 1.00 49.25 96 LEU A O 1
#

Foldseek 3Di:
DVVVVVVVVVVVCVVCVVVVVVVVVVCVVCVVVVVVCCVPCVVVVVVVCVVCVDPVQWDDWDQDPVRDIDIHGDDDPVPPDPPDPPDDDDDDDDDD

pLDDT: mean 79.61, std 15.03, range [40.0, 95.25]

Secondary structure (DSSP, 8-state):
-HHHHHHHHHHHHHHHHHHHHHHHHHHHHHHHHHHHHHHHHHHHHHHHHHH-S-GGGBPPPEE-TTS-EE-PBPPPTTS-----------------

Organism: NCBI:txid488547